Protein AF-A0A562ZXZ2-F1 (afdb_monomer_lite)

Structure (mmCIF, N/CA/C/O backbone):
data_AF-A0A562ZXZ2-F1
#
_entry.id   AF-A0A562ZXZ2-F1
#
loop_
_atom_site.group_PDB
_atom_site.id
_atom_site.type_symbol
_atom_site.label_atom_id
_atom_site.label_alt_id
_atom_site.label_comp_id
_atom_site.label_asym_id
_atom_site.label_entity_id
_atom_site.label_seq_id
_atom_site.pdbx_PDB_ins_code
_atom_site.Cartn_x
_atom_site.Cartn_y
_atom_site.Cartn_z
_atom_site.occupancy
_atom_site.B_iso_or_equiv
_atom_site.auth_seq_id
_atom_site.auth_comp_id
_atom_site.auth_asym_id
_atom_site.auth_atom_id
_atom_site.pdbx_PDB_model_num
ATOM 1 N N . MET A 1 1 ? -28.286 7.094 16.938 1.00 45.72 1 MET A N 1
ATOM 2 C CA . MET A 1 1 ? -27.415 6.299 17.829 1.00 45.72 1 MET A CA 1
ATOM 3 C C . MET A 1 1 ? -26.016 6.871 17.714 1.00 45.72 1 MET A C 1
ATOM 5 O O . MET A 1 1 ? -25.595 7.123 16.594 1.00 45.72 1 MET A O 1
ATOM 9 N N . ILE A 1 2 ? -25.355 7.175 18.831 1.00 51.91 2 ILE A N 1
ATOM 10 C CA . ILE A 1 2 ? -23.978 7.691 18.829 1.00 51.91 2 ILE A CA 1
ATOM 11 C C . ILE A 1 2 ? -23.062 6.481 18.609 1.00 51.91 2 ILE A C 1
ATOM 13 O O . ILE A 1 2 ? -23.107 5.552 19.411 1.00 51.91 2 ILE A O 1
ATOM 17 N N . SER A 1 3 ? -22.315 6.465 17.501 1.00 69.75 3 SER A N 1
ATOM 18 C CA . SER A 1 3 ? -21.296 5.442 17.217 1.00 69.75 3 SER A CA 1
ATOM 19 C C . SER A 1 3 ? -20.236 5.480 18.317 1.00 69.75 3 SER A C 1
ATOM 21 O O . SER A 1 3 ? -19.793 6.571 18.695 1.00 69.75 3 SER A O 1
ATOM 23 N N . SER A 1 4 ? -19.863 4.324 18.875 1.00 88.06 4 SER A N 1
ATOM 24 C CA . SER A 1 4 ? -18.799 4.301 19.877 1.00 88.06 4 SER A CA 1
ATOM 25 C C . SER A 1 4 ? -17.461 4.677 19.218 1.00 88.06 4 SER A C 1
ATOM 27 O O . SER A 1 4 ? -17.272 4.451 18.018 1.00 88.06 4 SER A O 1
ATOM 29 N N . PRO A 1 5 ? -16.494 5.240 19.964 1.00 89.56 5 PRO A N 1
ATOM 30 C CA . PRO A 1 5 ? -15.166 5.515 19.417 1.00 89.56 5 PRO A CA 1
ATOM 31 C C . PRO A 1 5 ? -14.502 4.280 18.789 1.00 89.56 5 PRO A C 1
ATOM 33 O O . PRO A 1 5 ? -13.793 4.418 17.796 1.00 89.56 5 PRO A O 1
ATOM 36 N N . ILE A 1 6 ? -14.775 3.084 19.326 1.00 88.75 6 ILE A N 1
ATOM 37 C CA . ILE A 1 6 ? -14.267 1.811 18.797 1.00 88.75 6 ILE A CA 1
ATOM 38 C C . ILE A 1 6 ? -14.930 1.468 17.459 1.00 88.75 6 ILE A C 1
ATOM 40 O O . ILE A 1 6 ? -14.226 1.096 16.525 1.00 88.75 6 ILE A O 1
ATOM 44 N N . ASP A 1 7 ? -16.245 1.666 17.324 1.00 88.69 7 ASP A N 1
ATOM 45 C CA . ASP A 1 7 ? -16.941 1.468 16.043 1.00 88.69 7 ASP A CA 1
ATOM 46 C C . ASP A 1 7 ? -16.389 2.412 14.967 1.00 88.69 7 ASP A C 1
ATOM 48 O O . ASP A 1 7 ? -16.080 1.994 13.857 1.00 88.69 7 ASP A O 1
ATOM 52 N N . THR A 1 8 ? -16.166 3.681 15.324 1.00 90.75 8 THR A N 1
ATOM 53 C CA . THR A 1 8 ? -15.577 4.667 14.404 1.00 90.75 8 THR A CA 1
ATOM 54 C C . THR A 1 8 ? -14.138 4.309 14.015 1.00 90.75 8 THR A C 1
ATOM 56 O O . THR A 1 8 ? -13.738 4.539 12.874 1.00 90.75 8 THR A O 1
ATOM 59 N N . ALA A 1 9 ? -13.337 3.781 14.947 1.00 89.94 9 ALA A N 1
ATOM 60 C CA . ALA A 1 9 ? -11.971 3.341 14.664 1.00 89.94 9 ALA A CA 1
ATOM 61 C C . ALA A 1 9 ? -11.953 2.136 13.718 1.00 89.94 9 ALA A C 1
ATOM 63 O O . ALA A 1 9 ? -11.174 2.126 12.768 1.00 89.94 9 ALA A O 1
ATOM 64 N N . ARG A 1 10 ? -12.851 1.170 13.934 1.00 91.06 10 ARG A N 1
ATOM 65 C CA . ARG A 1 10 ? -12.986 -0.011 13.080 1.00 91.06 10 ARG A CA 1
ATOM 66 C C . ARG A 1 10 ? -13.423 0.358 11.668 1.00 91.06 10 ARG A C 1
ATOM 68 O O . ARG A 1 10 ? -12.758 -0.029 10.718 1.00 91.06 10 ARG A O 1
ATOM 75 N N . ASP A 1 11 ? -14.475 1.161 11.526 1.00 91.81 11 ASP A N 1
ATOM 76 C CA . ASP A 1 11 ? -14.981 1.548 10.204 1.00 91.81 11 ASP A CA 1
ATOM 77 C C . ASP A 1 11 ? -13.902 2.295 9.386 1.00 91.81 11 ASP A C 1
ATOM 79 O O . ASP A 1 11 ? -13.810 2.144 8.166 1.00 91.81 11 ASP A O 1
ATOM 83 N N . LYS A 1 12 ? -13.039 3.074 10.059 1.00 92.88 12 LYS A N 1
ATOM 84 C CA . LYS A 1 12 ? -11.865 3.705 9.435 1.00 92.88 12 LYS A CA 1
ATOM 85 C C . LYS A 1 12 ? -10.785 2.698 9.051 1.00 92.88 12 LYS A C 1
ATOM 87 O O . LYS A 1 12 ? -10.236 2.825 7.962 1.00 92.88 12 LYS A O 1
ATOM 92 N N . ALA A 1 13 ? -10.475 1.739 9.922 1.00 91.38 13 ALA A N 1
ATOM 93 C CA . ALA A 1 13 ? -9.490 0.700 9.636 1.00 91.38 13 ALA A CA 1
ATOM 94 C C . ALA A 1 13 ? -9.914 -0.134 8.418 1.00 91.38 13 ALA A C 1
ATOM 96 O O . ALA A 1 13 ? -9.159 -0.236 7.459 1.00 91.38 13 ALA A O 1
ATOM 97 N N . GLU A 1 14 ? -11.168 -0.587 8.373 1.00 91.06 14 GLU A N 1
ATOM 98 C CA . GLU A 1 14 ? -11.719 -1.312 7.221 1.00 91.06 14 GLU A CA 1
ATOM 99 C C . GLU A 1 14 ? -11.690 -0.481 5.928 1.00 91.06 14 GLU A C 1
ATOM 101 O O . GLU A 1 14 ? -11.487 -1.010 4.835 1.00 91.06 14 GLU A O 1
ATOM 106 N N . HIS A 1 15 ? -11.934 0.831 6.019 1.00 94.19 15 H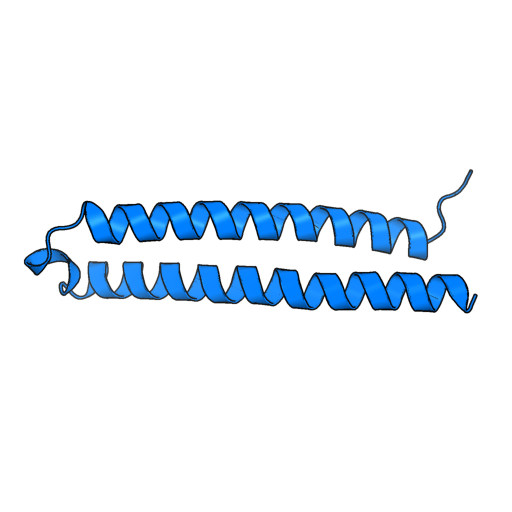IS A N 1
ATOM 107 C CA . HIS A 1 15 ? -11.863 1.705 4.852 1.00 94.19 15 HIS A CA 1
ATOM 108 C C . HIS A 1 15 ? -10.441 1.810 4.305 1.00 94.19 15 HIS A C 1
ATOM 110 O O . HIS A 1 15 ? -10.259 1.616 3.105 1.00 94.19 15 HIS A O 1
ATOM 116 N N . VAL A 1 16 ? -9.462 2.077 5.172 1.00 94.62 16 VAL A N 1
ATOM 117 C CA . VAL A 1 16 ? -8.054 2.192 4.775 1.00 94.62 16 VAL A CA 1
ATOM 118 C C . VAL A 1 16 ? -7.522 0.846 4.272 1.00 94.62 16 VAL A C 1
ATOM 120 O O . VAL A 1 16 ? -6.777 0.827 3.300 1.00 94.62 16 VAL A O 1
ATOM 123 N N . GLN A 1 17 ? -7.959 -0.281 4.844 1.00 91.62 17 GLN A N 1
ATOM 124 C CA . GLN A 1 17 ? -7.578 -1.619 4.376 1.00 91.62 17 GLN A CA 1
ATOM 125 C C . GLN A 1 17 ? -7.983 -1.831 2.915 1.00 91.62 17 GLN A C 1
ATOM 127 O O . GLN A 1 17 ? -7.146 -2.176 2.087 1.00 91.62 17 GLN A O 1
ATOM 132 N N . ARG A 1 18 ? -9.233 -1.509 2.561 1.00 92.50 18 ARG A N 1
ATOM 133 C CA . ARG A 1 18 ? -9.706 -1.594 1.168 1.00 92.50 18 ARG A CA 1
ATOM 134 C C . ARG A 1 18 ? -8.927 -0.683 0.216 1.00 92.50 18 ARG A C 1
ATOM 136 O O . ARG A 1 18 ? -8.712 -1.046 -0.937 1.00 92.50 18 ARG A O 1
ATOM 143 N N . GLU A 1 19 ? -8.525 0.503 0.672 1.00 96.31 19 GLU A N 1
ATOM 144 C CA . GLU A 1 19 ? -7.699 1.407 -0.138 1.00 96.31 19 GLU A CA 1
ATOM 145 C C . GLU A 1 19 ? -6.287 0.850 -0.358 1.00 96.31 19 GLU A C 1
ATOM 147 O O . GLU A 1 19 ? -5.761 0.947 -1.467 1.00 96.31 19 GLU A O 1
ATOM 152 N N . LEU A 1 20 ? -5.690 0.221 0.658 1.00 93.62 20 LEU A N 1
ATOM 153 C CA . LEU A 1 20 ? -4.381 -0.429 0.550 1.00 93.62 20 LEU A CA 1
ATOM 154 C C . LEU A 1 20 ? -4.425 -1.665 -0.358 1.00 93.62 20 LEU A C 1
ATOM 156 O O . LEU A 1 20 ? -3.530 -1.839 -1.182 1.00 93.62 20 LEU A O 1
ATOM 160 N N . GLU A 1 21 ? -5.475 -2.482 -0.275 1.00 90.69 21 GLU A N 1
ATOM 161 C CA . GLU A 1 21 ? -5.689 -3.619 -1.182 1.00 90.69 21 GLU A CA 1
ATOM 162 C C . GLU A 1 21 ? -5.785 -3.164 -2.643 1.00 90.69 21 GLU A C 1
ATOM 164 O O . GLU A 1 21 ? -5.133 -3.735 -3.523 1.00 90.69 21 GLU A O 1
ATOM 169 N N . LEU A 1 22 ? -6.558 -2.101 -2.903 1.00 95.12 22 LEU A N 1
ATOM 170 C CA . LEU A 1 22 ? -6.674 -1.515 -4.237 1.00 95.12 22 LEU A CA 1
ATOM 171 C C . LEU A 1 22 ? -5.322 -0.988 -4.728 1.00 95.12 22 LEU A C 1
ATOM 173 O O . LEU A 1 22 ? -4.902 -1.325 -5.834 1.00 95.12 22 LEU A O 1
ATOM 177 N N . ALA A 1 23 ? -4.617 -0.218 -3.897 1.00 94.06 23 ALA A N 1
ATOM 178 C CA . ALA A 1 23 ? -3.304 0.316 -4.239 1.00 94.06 23 ALA A CA 1
ATOM 179 C C . ALA A 1 23 ? -2.289 -0.804 -4.521 1.00 94.06 23 ALA A C 1
ATOM 181 O O . ALA A 1 23 ? -1.523 -0.711 -5.477 1.00 94.06 23 ALA A O 1
ATOM 182 N N . SER A 1 24 ? -2.310 -1.893 -3.745 1.00 92.00 24 SER A N 1
ATOM 183 C CA . SER A 1 24 ? -1.457 -3.061 -3.988 1.00 92.00 24 SER A CA 1
ATOM 184 C C . SER A 1 24 ? -1.753 -3.699 -5.345 1.00 92.00 24 SER A C 1
ATOM 186 O O . SER A 1 24 ? -0.822 -4.053 -6.068 1.00 92.00 24 SER A O 1
ATOM 188 N N . ALA A 1 25 ? -3.030 -3.841 -5.709 1.00 92.06 25 ALA A N 1
ATOM 189 C CA . ALA A 1 25 ? -3.422 -4.407 -6.996 1.00 92.06 25 ALA A CA 1
ATOM 190 C C . ALA A 1 25 ? -2.996 -3.510 -8.170 1.00 92.06 25 ALA A C 1
ATOM 192 O O . ALA A 1 25 ? -2.480 -4.004 -9.173 1.00 92.06 25 ALA A O 1
ATOM 193 N N . GLU A 1 26 ? -3.171 -2.194 -8.043 1.00 95.00 26 GLU A N 1
ATOM 194 C CA . GLU A 1 26 ? -2.745 -1.221 -9.054 1.00 95.00 26 GLU A CA 1
ATOM 195 C C . GLU A 1 26 ? -1.221 -1.207 -9.236 1.00 95.00 26 GLU A C 1
ATOM 197 O O . GLU A 1 26 ? -0.741 -1.209 -10.372 1.00 95.00 26 GLU A O 1
ATOM 202 N N . LE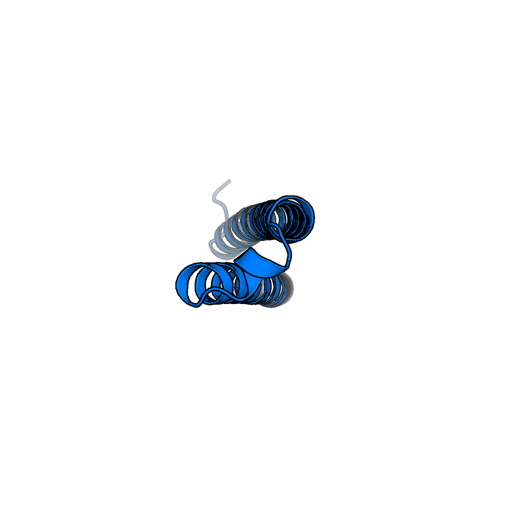U A 1 27 ? -0.457 -1.264 -8.140 1.00 93.25 27 LEU A N 1
ATOM 203 C CA . LEU A 1 27 ? 1.007 -1.332 -8.175 1.00 93.25 27 LEU A CA 1
ATOM 204 C C . LEU A 1 27 ? 1.504 -2.619 -8.837 1.00 93.25 27 LEU A C 1
ATOM 206 O O . LEU A 1 27 ? 2.384 -2.546 -9.695 1.00 93.25 27 LEU A O 1
ATOM 210 N N . GLY A 1 28 ? 0.895 -3.767 -8.525 1.00 90.88 28 GLY A N 1
ATOM 211 C CA . GLY A 1 28 ? 1.228 -5.037 -9.172 1.00 90.88 28 GLY A CA 1
ATOM 212 C C . GLY A 1 28 ? 0.937 -5.028 -10.680 1.00 90.88 28 GLY A C 1
ATOM 213 O O . GLY A 1 28 ? 1.732 -5.527 -11.479 1.00 90.88 28 GLY A O 1
ATOM 214 N N . LEU A 1 29 ? -0.165 -4.398 -11.108 1.00 93.62 29 LEU A N 1
ATOM 215 C CA . LEU A 1 29 ? -0.466 -4.205 -12.533 1.00 93.62 29 LEU A CA 1
ATOM 216 C C . LEU A 1 29 ? 0.543 -3.274 -13.215 1.00 93.62 29 LEU A C 1
ATOM 218 O O . LEU A 1 29 ? 0.981 -3.564 -14.331 1.00 93.62 29 LEU A O 1
ATOM 222 N N . ALA A 1 30 ? 0.918 -2.174 -12.557 1.00 91.56 30 ALA A N 1
ATOM 223 C CA . ALA A 1 30 ? 1.926 -1.249 -13.061 1.00 91.56 30 ALA A CA 1
ATOM 224 C C . ALA A 1 30 ? 3.290 -1.938 -13.192 1.00 91.56 30 ALA A C 1
ATOM 226 O O . ALA A 1 30 ? 3.922 -1.838 -14.241 1.00 91.56 30 ALA A O 1
ATOM 227 N N . GLN A 1 31 ? 3.701 -2.707 -12.181 1.00 90.19 31 GLN A N 1
ATOM 228 C CA . GLN A 1 31 ? 4.941 -3.476 -12.198 1.00 90.19 31 GLN A CA 1
ATOM 229 C C . GLN A 1 31 ? 4.953 -4.487 -13.347 1.00 90.19 31 GLN A C 1
ATOM 231 O O . GLN A 1 31 ? 5.885 -4.497 -14.149 1.00 90.19 31 GLN A O 1
ATOM 236 N N . GLY A 1 32 ? 3.881 -5.269 -13.500 1.00 91.31 32 GLY A N 1
ATOM 237 C CA . GLY A 1 32 ? 3.761 -6.224 -14.601 1.00 91.31 32 GLY A CA 1
ATOM 238 C C . GLY A 1 32 ? 3.757 -5.560 -15.984 1.00 91.31 32 GLY A C 1
ATOM 239 O O . GLY A 1 32 ? 4.264 -6.134 -16.948 1.00 91.31 32 GLY A O 1
ATOM 240 N N . ALA A 1 33 ? 3.218 -4.342 -16.107 1.00 91.69 33 ALA A N 1
ATOM 241 C CA . ALA A 1 33 ? 3.301 -3.565 -17.343 1.00 91.69 33 ALA A CA 1
ATOM 242 C C . ALA A 1 33 ? 4.733 -3.080 -17.619 1.00 91.69 33 ALA A C 1
ATOM 244 O O . ALA A 1 33 ? 5.210 -3.241 -18.739 1.00 91.69 33 ALA A O 1
ATOM 245 N N . LEU A 1 34 ? 5.440 -2.558 -16.609 1.00 89.69 34 LEU A N 1
ATOM 246 C CA . LEU A 1 34 ? 6.844 -2.143 -16.732 1.00 89.69 34 LEU A CA 1
ATOM 247 C C . LEU A 1 34 ? 7.742 -3.323 -17.129 1.00 89.69 34 LEU A C 1
ATOM 249 O O . LEU A 1 34 ? 8.552 -3.209 -18.044 1.00 89.69 34 LEU A O 1
ATOM 253 N N . GLU A 1 35 ? 7.557 -4.483 -16.500 1.00 89.94 35 GLU A N 1
ATOM 254 C CA . GLU A 1 35 ? 8.308 -5.699 -16.820 1.00 89.94 35 GLU A CA 1
ATOM 255 C C . GLU A 1 35 ? 8.019 -6.233 -18.226 1.00 89.94 35 GLU A C 1
ATOM 257 O O . GLU A 1 35 ? 8.900 -6.816 -18.854 1.00 89.94 35 GLU A O 1
ATOM 262 N N . ARG A 1 36 ? 6.806 -6.051 -18.748 1.00 93.19 36 ARG A N 1
ATOM 263 C CA . ARG A 1 36 ? 6.445 -6.534 -20.085 1.00 93.19 36 ARG A CA 1
ATOM 264 C C . ARG A 1 36 ? 6.855 -5.569 -21.196 1.00 93.19 36 ARG A C 1
ATOM 266 O O . ARG A 1 36 ? 7.297 -6.019 -22.251 1.00 93.19 36 ARG A O 1
ATOM 273 N N . ASP A 1 37 ? 6.651 -4.272 -20.982 1.00 93.00 37 ASP A N 1
ATOM 274 C CA . ASP A 1 37 ? 6.658 -3.275 -22.056 1.00 93.00 37 ASP A CA 1
ATOM 275 C C . ASP A 1 37 ? 8.002 -2.530 -22.170 1.00 93.00 37 ASP A C 1
ATOM 277 O O . ASP A 1 37 ? 8.277 -1.923 -23.208 1.00 93.00 37 ASP A O 1
ATOM 281 N N . ILE A 1 38 ? 8.866 -2.596 -21.147 1.00 90.50 38 ILE A N 1
ATOM 282 C CA . ILE A 1 38 ? 10.233 -2.063 -21.216 1.00 90.50 38 ILE A CA 1
ATOM 283 C C . ILE A 1 38 ? 11.161 -3.115 -21.851 1.00 90.50 38 ILE A C 1
ATOM 285 O O . ILE A 1 38 ? 11.206 -4.249 -21.373 1.00 90.50 38 ILE A O 1
ATOM 289 N N . PRO A 1 39 ? 11.931 -2.772 -22.901 1.00 93.50 39 PRO A N 1
ATOM 290 C CA . PRO A 1 39 ? 12.949 -3.662 -23.465 1.00 93.50 39 PRO A CA 1
ATOM 291 C C . PRO A 1 39 ? 14.010 -4.078 -22.431 1.00 93.50 39 PRO A C 1
ATOM 293 O O . PRO A 1 39 ? 14.424 -3.262 -21.612 1.00 93.50 39 PRO A O 1
ATOM 296 N N . GLU A 1 40 ? 14.485 -5.327 -22.470 1.00 89.94 40 GLU A N 1
ATOM 297 C CA . GLU A 1 40 ? 15.448 -5.860 -21.480 1.00 89.94 40 GLU A CA 1
ATOM 298 C C . GLU A 1 40 ? 16.739 -5.032 -21.374 1.00 89.94 40 GLU A C 1
ATOM 300 O O . GLU A 1 40 ? 17.220 -4.756 -20.280 1.00 89.94 40 GLU A O 1
ATOM 305 N N . ASP A 1 41 ? 17.260 -4.550 -22.502 1.00 90.44 41 ASP A N 1
ATOM 306 C CA . ASP A 1 41 ? 18.446 -3.686 -22.574 1.00 90.44 41 ASP A CA 1
ATOM 307 C C . ASP A 1 41 ? 18.230 -2.292 -21.958 1.00 90.44 41 ASP A C 1
ATOM 309 O O . ASP A 1 41 ? 19.181 -1.557 -21.677 1.00 90.44 41 ASP A O 1
ATOM 313 N N . VAL A 1 42 ? 16.969 -1.920 -21.745 1.00 90.31 42 VAL A N 1
ATOM 314 C CA . VAL A 1 42 ? 16.554 -0.656 -21.142 1.00 90.31 42 VAL A CA 1
ATOM 315 C C . VAL A 1 42 ? 16.244 -0.819 -19.652 1.00 90.31 42 VAL A C 1
ATOM 317 O O . VAL A 1 42 ? 16.500 0.109 -18.886 1.00 90.31 42 VAL A O 1
ATOM 320 N N . LYS A 1 43 ? 15.772 -1.991 -19.207 1.00 86.88 43 LYS A N 1
ATOM 321 C CA . LYS A 1 43 ? 15.474 -2.262 -17.788 1.00 86.88 43 LYS A CA 1
ATOM 322 C C . LYS A 1 43 ? 16.690 -2.122 -16.879 1.00 86.88 43 LYS A C 1
ATOM 324 O O . LYS A 1 43 ? 16.548 -1.681 -15.748 1.00 86.88 43 LYS A O 1
ATOM 329 N N . GLU A 1 44 ? 17.879 -2.465 -17.374 1.00 87.44 44 GLU A N 1
ATOM 330 C CA . GLU A 1 44 ? 19.132 -2.364 -16.613 1.00 87.44 44 GLU A CA 1
ATOM 331 C C . GLU A 1 44 ? 19.708 -0.935 -16.569 1.00 87.44 44 GLU A C 1
ATOM 333 O O . GLU A 1 44 ? 20.713 -0.682 -15.898 1.00 87.44 44 GLU A O 1
ATOM 338 N N . GLN A 1 45 ? 19.098 0.027 -17.271 1.00 90.94 45 GLN A N 1
ATOM 339 C CA . GLN A 1 45 ? 19.555 1.415 -17.240 1.00 90.94 45 GLN A CA 1
ATOM 340 C C . GLN A 1 45 ? 19.232 2.026 -15.880 1.00 90.94 45 GLN A C 1
ATOM 342 O O . GLN A 1 45 ? 18.082 2.016 -15.456 1.00 90.94 45 GLN A O 1
ATOM 347 N N . GLY A 1 46 ? 20.248 2.578 -15.212 1.00 89.75 46 GLY A N 1
ATOM 348 C CA . GLY A 1 46 ? 20.214 2.896 -13.779 1.00 89.75 46 GLY A CA 1
ATOM 349 C C . GLY A 1 46 ? 18.953 3.604 -13.274 1.00 89.75 46 GLY A C 1
ATOM 350 O O . GLY A 1 46 ? 18.400 3.176 -12.266 1.00 89.75 46 GLY A O 1
ATOM 351 N N . ASP A 1 47 ? 18.460 4.627 -13.976 1.00 92.88 47 ASP A N 1
ATOM 352 C CA . ASP A 1 47 ? 17.252 5.357 -13.557 1.00 92.88 47 ASP A CA 1
ATOM 353 C C . ASP A 1 47 ? 15.975 4.509 -13.687 1.00 92.88 47 ASP A C 1
ATOM 355 O O . ASP A 1 47 ? 15.077 4.594 -12.849 1.00 92.88 47 ASP A O 1
ATOM 359 N N . ILE A 1 48 ? 15.901 3.669 -14.723 1.00 91.00 48 ILE A N 1
ATOM 360 C CA . ILE A 1 48 ? 14.769 2.774 -14.991 1.00 91.00 48 ILE A CA 1
ATOM 361 C C . ILE A 1 48 ? 14.801 1.593 -14.024 1.00 91.00 48 ILE A C 1
ATOM 363 O O . ILE A 1 48 ? 13.789 1.318 -13.383 1.00 91.00 48 ILE A O 1
ATOM 367 N N . ALA A 1 49 ? 15.965 0.963 -13.853 1.00 91.38 49 ALA A N 1
ATOM 368 C CA . ALA A 1 49 ? 16.182 -0.092 -12.869 1.00 91.38 49 ALA A CA 1
ATOM 369 C C . ALA A 1 49 ? 15.786 0.387 -11.467 1.00 91.38 49 ALA A C 1
ATOM 371 O O . ALA A 1 49 ? 15.002 -0.259 -10.775 1.00 91.38 49 ALA A O 1
ATOM 372 N N . TRP A 1 50 ? 16.255 1.578 -11.081 1.00 93.31 50 TRP A N 1
ATOM 373 C CA . TRP A 1 50 ? 15.916 2.176 -9.797 1.00 93.31 50 TRP A CA 1
ATOM 374 C C . TRP A 1 50 ? 14.413 2.430 -9.657 1.00 93.31 50 TRP A C 1
ATOM 376 O O . TRP A 1 50 ? 13.840 2.108 -8.619 1.00 93.31 50 TR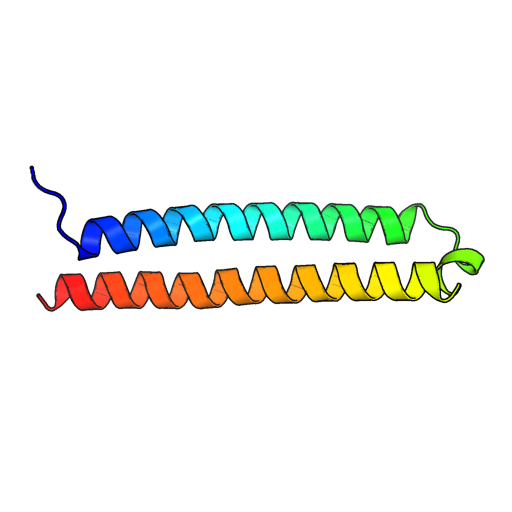P A O 1
ATOM 386 N N . ALA A 1 51 ? 13.752 2.968 -10.686 1.00 91.88 51 ALA A N 1
ATOM 387 C CA . ALA A 1 51 ? 12.311 3.207 -10.649 1.00 91.88 51 ALA A CA 1
ATOM 388 C C . ALA A 1 51 ? 11.500 1.904 -10.523 1.00 91.88 51 ALA A C 1
ATOM 390 O O . ALA A 1 51 ? 10.538 1.862 -9.755 1.00 91.88 51 ALA A O 1
ATOM 391 N N . MET A 1 52 ? 11.901 0.841 -11.226 1.00 91.69 52 MET A N 1
ATOM 392 C CA . MET A 1 52 ? 11.277 -0.483 -11.119 1.00 91.69 52 MET A CA 1
ATOM 393 C C . MET A 1 52 ? 11.467 -1.081 -9.720 1.00 91.69 52 MET A C 1
ATOM 395 O O . MET A 1 52 ? 10.500 -1.546 -9.115 1.00 91.69 52 MET A O 1
ATOM 399 N N . ASP A 1 53 ? 12.676 -0.990 -9.162 1.00 92.69 53 ASP A N 1
ATOM 400 C CA . ASP A 1 53 ? 12.960 -1.440 -7.798 1.00 92.69 53 ASP A CA 1
ATOM 401 C C . ASP A 1 53 ? 12.143 -0.658 -6.761 1.00 92.69 53 ASP A C 1
ATOM 403 O O . ASP A 1 53 ? 11.601 -1.247 -5.826 1.00 92.69 53 ASP A O 1
ATOM 407 N N . GLN A 1 54 ? 12.018 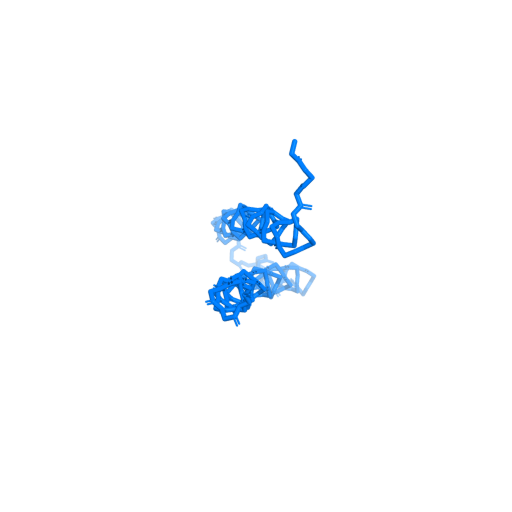0.666 -6.922 1.00 93.69 54 GLN A N 1
ATOM 408 C CA . GLN A 1 54 ? 11.190 1.489 -6.037 1.00 93.69 54 GLN A CA 1
ATOM 409 C C . GLN A 1 54 ? 9.715 1.101 -6.122 1.00 93.69 54 GLN A C 1
ATOM 411 O O . GLN A 1 54 ? 9.055 1.029 -5.088 1.00 93.69 54 GLN A O 1
ATOM 416 N N . ASN A 1 55 ? 9.198 0.833 -7.322 1.00 91.56 55 ASN A N 1
ATOM 417 C CA . ASN A 1 55 ? 7.809 0.425 -7.501 1.00 91.56 55 ASN A CA 1
ATOM 418 C C . ASN A 1 55 ? 7.518 -0.904 -6.783 1.00 91.56 55 ASN A C 1
ATOM 420 O O . ASN A 1 55 ? 6.562 -0.989 -6.010 1.00 91.56 55 ASN A O 1
ATOM 424 N N . ALA A 1 56 ? 8.405 -1.892 -6.934 1.00 90.88 56 ALA A N 1
ATOM 425 C CA . ALA A 1 56 ? 8.320 -3.163 -6.216 1.00 90.88 56 ALA A CA 1
ATOM 426 C C . ALA A 1 56 ? 8.439 -2.985 -4.687 1.00 90.88 56 ALA A C 1
ATOM 428 O O . ALA A 1 56 ? 7.751 -3.655 -3.913 1.00 90.88 56 ALA A O 1
ATOM 429 N N . GLU A 1 57 ? 9.290 -2.060 -4.226 1.00 94.69 57 GLU A N 1
ATOM 430 C CA . GLU A 1 57 ? 9.413 -1.729 -2.802 1.00 94.69 57 GLU A CA 1
ATOM 431 C C . GLU A 1 57 ? 8.113 -1.144 -2.237 1.00 94.69 57 GLU A C 1
ATOM 433 O O . GLU A 1 57 ? 7.669 -1.509 -1.147 1.00 94.69 57 GLU A O 1
ATOM 438 N N . VAL A 1 58 ? 7.505 -0.209 -2.968 1.00 94.56 58 VAL A N 1
ATOM 439 C CA . VAL A 1 58 ? 6.258 0.438 -2.553 1.00 94.56 58 VAL A CA 1
ATOM 440 C C . VAL A 1 58 ? 5.127 -0.585 -2.523 1.00 94.56 58 VAL A C 1
ATOM 442 O O . VAL A 1 58 ? 4.397 -0.619 -1.536 1.00 94.56 58 VAL A O 1
ATOM 445 N N . GLU A 1 59 ? 5.026 -1.468 -3.519 1.00 92.12 59 GLU A N 1
ATOM 446 C CA . GLU A 1 59 ? 4.055 -2.569 -3.517 1.00 92.12 59 GLU A CA 1
ATOM 447 C C . GLU A 1 59 ? 4.194 -3.435 -2.259 1.00 92.12 59 GLU A C 1
ATOM 449 O O . GLU A 1 59 ? 3.214 -3.689 -1.554 1.00 92.12 59 GLU A O 1
ATOM 454 N N . ARG A 1 60 ? 5.426 -3.831 -1.915 1.00 92.94 60 ARG A N 1
ATOM 455 C CA . ARG A 1 60 ? 5.702 -4.614 -0.706 1.00 92.94 60 ARG A CA 1
ATOM 456 C C . ARG A 1 60 ? 5.267 -3.884 0.564 1.00 92.94 60 ARG A C 1
ATOM 458 O O . ARG A 1 60 ? 4.636 -4.504 1.419 1.00 92.94 60 ARG A O 1
ATOM 465 N N . LYS A 1 61 ? 5.585 -2.593 0.689 1.00 95.44 61 LYS A N 1
ATOM 466 C CA . LYS A 1 61 ? 5.185 -1.774 1.844 1.00 95.44 61 LYS A CA 1
ATOM 467 C C . LYS A 1 61 ? 3.670 -1.630 1.957 1.00 95.44 61 LYS A C 1
ATOM 469 O O . LYS A 1 61 ? 3.144 -1.706 3.060 1.00 95.44 61 LYS A O 1
ATOM 474 N N . VAL A 1 62 ? 2.976 -1.427 0.837 1.00 94.38 62 VAL A N 1
ATOM 475 C CA . VAL A 1 62 ? 1.512 -1.301 0.807 1.00 94.38 62 VAL A CA 1
ATOM 476 C C . VAL A 1 62 ? 0.854 -2.610 1.230 1.00 94.38 62 VAL A C 1
ATOM 478 O O . VAL A 1 62 ? -0.036 -2.590 2.079 1.00 94.38 62 VAL A O 1
ATOM 481 N N . ARG A 1 63 ? 1.335 -3.748 0.719 1.00 91.50 63 ARG A N 1
ATOM 482 C CA . ARG A 1 63 ? 0.848 -5.066 1.141 1.00 91.50 63 ARG A CA 1
ATOM 483 C C . ARG A 1 63 ? 1.065 -5.297 2.636 1.00 91.50 63 ARG A C 1
ATOM 485 O O . ARG A 1 63 ? 0.121 -5.655 3.328 1.00 91.50 63 ARG A O 1
ATOM 492 N N . GLN A 1 64 ? 2.268 -5.021 3.142 1.00 94.19 64 GLN A N 1
ATOM 493 C CA . GLN A 1 64 ? 2.565 -5.152 4.570 1.00 94.19 64 GLN A CA 1
ATOM 494 C C . GLN A 1 64 ? 1.662 -4.250 5.426 1.00 94.19 64 GLN A C 1
ATOM 496 O O . GLN A 1 64 ? 1.128 -4.696 6.433 1.00 94.19 64 GLN A O 1
ATOM 501 N N . ALA A 1 65 ? 1.442 -2.997 5.018 1.00 94.25 65 ALA A N 1
ATOM 502 C CA . ALA A 1 65 ? 0.546 -2.093 5.735 1.00 94.25 65 ALA A CA 1
ATOM 503 C C . ALA A 1 65 ? -0.905 -2.605 5.754 1.00 94.25 65 ALA A C 1
ATOM 505 O O . ALA A 1 65 ? -1.613 -2.395 6.736 1.00 94.25 65 ALA A O 1
ATOM 506 N N . SER A 1 66 ? -1.347 -3.279 4.687 1.00 91.19 66 SER A N 1
ATOM 507 C CA . SER A 1 66 ? -2.6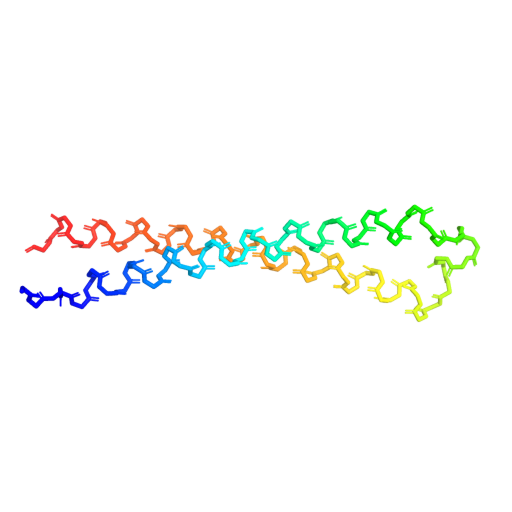66 -3.915 4.632 1.00 91.19 66 SER A CA 1
ATOM 508 C C . SER A 1 66 ? -2.777 -5.073 5.627 1.00 91.19 66 SER A C 1
ATOM 510 O O . SER A 1 66 ? -3.779 -5.164 6.332 1.00 91.19 66 SER A O 1
ATOM 512 N N . GLU A 1 67 ? -1.746 -5.918 5.713 1.00 91.25 67 GLU A N 1
ATOM 513 C CA . GLU A 1 67 ? -1.660 -7.032 6.672 1.00 91.25 67 GLU A CA 1
ATOM 514 C C . GLU A 1 67 ? -1.646 -6.513 8.124 1.00 91.25 67 GLU A C 1
ATOM 516 O O . GLU A 1 67 ? -2.437 -6.952 8.955 1.00 91.25 67 GLU A O 1
ATOM 521 N N . GLU A 1 68 ? -0.825 -5.502 8.428 1.00 94.62 68 GLU A N 1
ATOM 522 C CA . GLU A 1 68 ? -0.779 -4.879 9.762 1.00 94.62 68 GLU A CA 1
ATOM 523 C C . GLU A 1 68 ? -2.128 -4.246 10.154 1.00 94.62 68 GLU A C 1
ATOM 525 O O . GLU A 1 68 ? -2.533 -4.268 11.319 1.00 94.62 68 GLU A O 1
ATOM 530 N N . LEU A 1 69 ? -2.856 -3.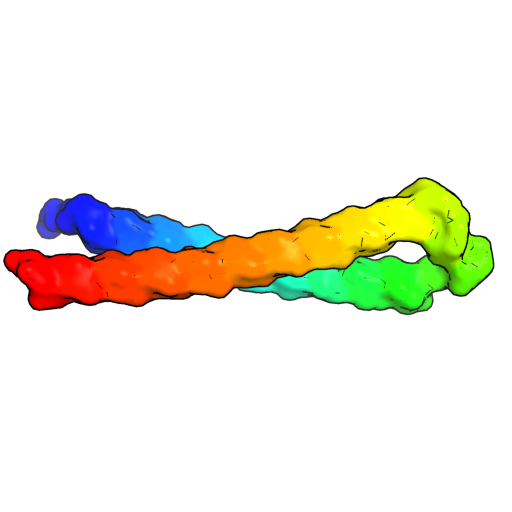680 9.189 1.00 93.12 69 LEU A N 1
ATOM 531 C CA . LEU A 1 69 ? -4.162 -3.077 9.439 1.00 93.12 69 LEU A CA 1
ATOM 532 C C . LEU A 1 69 ? -5.272 -4.119 9.649 1.00 93.12 69 LEU A C 1
ATOM 534 O O . LEU A 1 69 ? -6.222 -3.855 10.395 1.00 93.12 69 LEU A O 1
ATOM 538 N N . GLU A 1 70 ? -5.142 -5.302 9.046 1.00 91.06 70 GLU A N 1
ATOM 539 C CA . GLU A 1 70 ? -5.989 -6.460 9.342 1.00 91.06 70 GLU A CA 1
ATOM 540 C C . GLU A 1 70 ? -5.844 -6.855 10.819 1.00 91.06 70 GLU A C 1
ATOM 542 O O . GLU A 1 70 ? -6.843 -6.915 11.540 1.00 91.06 70 GLU A O 1
ATOM 547 N N . GLU A 1 71 ? -4.606 -6.978 11.313 1.00 93.06 71 GLU A N 1
ATOM 548 C CA . GLU A 1 71 ? -4.327 -7.272 12.726 1.00 93.06 71 GLU A CA 1
ATOM 549 C C . GLU A 1 71 ? -4.923 -6.209 13.665 1.00 93.06 71 GLU A C 1
ATOM 551 O O . GLU A 1 71 ? -5.552 -6.529 14.679 1.00 93.06 71 GLU A O 1
ATOM 556 N N . VAL A 1 72 ? -4.786 -4.921 13.327 1.00 92.12 72 VAL A N 1
ATOM 557 C CA . VAL A 1 72 ? -5.391 -3.826 14.107 1.00 92.12 72 VAL A CA 1
ATOM 558 C C . VAL A 1 72 ? -6.916 -3.943 14.140 1.00 92.12 72 VAL A C 1
ATOM 560 O O . VAL A 1 72 ? -7.529 -3.726 15.190 1.00 92.12 72 VAL A O 1
ATOM 563 N N . THR A 1 73 ? -7.540 -4.302 13.020 1.00 90.62 73 THR A N 1
ATOM 564 C CA . THR A 1 73 ? -8.995 -4.489 12.935 1.00 90.62 73 THR A CA 1
ATOM 565 C C . THR A 1 73 ? -9.451 -5.646 13.830 1.00 90.62 73 THR A C 1
ATOM 567 O O . THR A 1 73 ? -10.420 -5.499 14.582 1.00 90.62 73 THR A O 1
ATOM 570 N N . GLU A 1 74 ? -8.711 -6.757 13.855 1.00 90.75 74 GLU A N 1
ATOM 571 C CA . GLU A 1 74 ? -8.977 -7.872 14.770 1.00 90.75 74 GLU A CA 1
ATOM 572 C C . GLU A 1 74 ? -8.845 -7.469 16.245 1.00 90.75 74 GLU A C 1
ATOM 574 O O . GLU A 1 74 ? -9.692 -7.833 17.070 1.00 90.75 74 GLU A O 1
ATOM 579 N N . LEU A 1 75 ? -7.812 -6.693 16.591 1.00 92.25 75 LEU A N 1
ATOM 580 C CA . LEU A 1 75 ? -7.600 -6.188 17.950 1.00 92.25 75 LEU A CA 1
ATOM 581 C C . LEU A 1 75 ? -8.734 -5.255 18.398 1.00 92.25 75 LEU A C 1
ATOM 583 O O . LEU A 1 75 ? -9.181 -5.341 19.545 1.00 92.25 75 LEU A O 1
ATOM 587 N N . LEU A 1 76 ? -9.249 -4.403 17.504 1.00 91.19 76 LEU A N 1
ATOM 588 C CA . LEU A 1 76 ? -10.411 -3.551 17.783 1.00 91.19 76 LEU A CA 1
ATOM 589 C C . LEU A 1 76 ? -11.671 -4.384 18.065 1.00 91.19 76 LEU A C 1
ATOM 591 O O . LEU A 1 76 ? -12.405 -4.091 19.012 1.00 91.19 76 LEU A O 1
ATOM 595 N N . GLU A 1 77 ? -11.897 -5.460 17.310 1.00 89.94 77 GLU A N 1
ATOM 596 C CA . GLU A 1 77 ? -13.010 -6.390 17.541 1.00 89.94 77 GLU A CA 1
ATOM 597 C C . GLU A 1 77 ? -12.863 -7.179 18.854 1.00 89.94 77 GLU A C 1
ATOM 599 O O . GLU A 1 77 ? -13.848 -7.474 19.537 1.00 89.94 77 GLU A O 1
ATOM 604 N N . GLN A 1 78 ? -11.640 -7.534 19.251 1.00 90.62 78 GLN A N 1
ATOM 605 C CA . GLN A 1 78 ? -11.379 -8.148 20.560 1.00 90.62 78 GLN A CA 1
ATOM 606 C C . GLN A 1 78 ? -11.627 -7.162 21.710 1.00 90.62 78 GLN A C 1
ATOM 608 O O . GLN A 1 78 ? -12.273 -7.518 22.701 1.00 90.62 78 GLN A O 1
ATOM 613 N N . ALA A 1 79 ? -11.171 -5.915 21.565 1.00 87.62 79 ALA A N 1
ATOM 614 C CA . ALA A 1 79 ? -11.378 -4.860 22.552 1.00 87.62 79 ALA A CA 1
ATOM 615 C C . ALA A 1 79 ? -12.870 -4.558 22.746 1.00 87.62 79 ALA A C 1
ATOM 617 O O . ALA A 1 79 ? -13.332 -4.469 23.880 1.00 87.62 79 ALA A O 1
ATOM 618 N N . LYS A 1 80 ? -13.641 -4.490 21.653 1.00 87.44 80 LYS A N 1
ATOM 619 C CA . LYS A 1 80 ? -15.097 -4.294 21.693 1.00 87.44 80 LYS A CA 1
ATOM 620 C C . LYS A 1 80 ? -15.831 -5.418 22.423 1.00 87.44 80 LYS A C 1
ATOM 622 O O . LYS A 1 80 ? -16.761 -5.146 23.166 1.00 87.44 80 LYS A O 1
ATOM 627 N N . ARG A 1 81 ? -15.430 -6.676 22.212 1.00 86.44 81 ARG A N 1
ATOM 628 C CA . ARG A 1 81 ? -16.024 -7.847 22.888 1.00 86.44 81 ARG A CA 1
ATOM 629 C C . ARG A 1 81 ? -15.703 -7.913 24.381 1.00 86.44 81 ARG A C 1
ATOM 631 O O . ARG A 1 81 ? -16.416 -8.586 25.119 1.00 86.44 81 ARG A O 1
ATOM 638 N N . SER A 1 82 ? -14.622 -7.258 24.794 1.00 81.31 82 SER A N 1
ATOM 639 C CA . SER A 1 82 ? -14.145 -7.235 26.180 1.00 81.31 82 SER A CA 1
ATOM 640 C C . SER A 1 82 ? -14.645 -6.018 26.972 1.00 81.31 82 SER A C 1
ATOM 642 O O . SER A 1 82 ? -14.354 -5.927 28.165 1.00 81.31 82 SER A O 1
ATOM 644 N N . ALA A 1 83 ? -15.353 -5.090 26.316 1.00 70.00 83 ALA A N 1
ATOM 645 C CA . ALA A 1 83 ? -15.933 -3.872 26.887 1.00 70.00 83 ALA A CA 1
ATOM 646 C C . ALA A 1 83 ? -17.435 -4.041 27.160 1.00 70.00 83 ALA A C 1
ATOM 648 O O . ALA A 1 83 ? -17.902 -3.466 28.169 1.00 70.00 83 ALA A O 1
#

pLDDT: mean 90.01, std 7.65, range [45.72, 96.31]

Sequence (83 aa):
MISSPIDTARDKAEHVQRELELASAELGLAQGALERDIPEDVKEQGDIAWAMDQNAEVERKVRQASEELEEVTELLEQAKRSA

Radius of gyration: 18.44 Å; chains: 1; bounding box: 48×16×50 Å

Organism: NCBI:txid2596921

Foldseek 3Di:
DDQDPLNVVLVVLVVVLVVLVVVLVVLVVVLVCLVVVDDPVRCPPVVNVVVSVVSVVVSVVSVVVSVVSVVVSVVSVVVVVVD

Secondary structure (DSSP, 8-state):
-PPPHHHHHHHHHHHHHHHHHHHHHHHHHHHHHHHHHS-HHHHTSHHHHHHHHHHHHHHHHHHHHHHHHHHHHHHHHHHHHT-